Protein AF-S4T998-F1 (afdb_monomer_lite)

Secondary structure (DSSP, 8-state):
------SSHHHHHHHHHHHHHHHHHHHHHHH-TTS-SS------------

InterPro domains:
  IPR005150 Cellulose synthase [PF03552] (1-38)

Organism: NCBI:txid470269

Foldseek 3Di:
DCPDPCPPPVVVVVVVVVVVVVVVVVVCCVPDPPNCPDPDPPPPPPDDDD

Radius of gyration: 23.4 Å; chains: 1; bounding box: 40×27×68 Å

pLDDT: mean 75.47, std 13.81, range [53.75, 96.44]

Structure (mmCIF, N/CA/C/O backbone):
data_AF-S4T998-F1
#
_entry.id   AF-S4T998-F1
#
loop_
_atom_site.group_PDB
_atom_site.id
_atom_site.type_symbol
_atom_site.label_atom_id
_atom_site.label_alt_id
_atom_site.label_comp_id
_atom_site.label_asym_id
_atom_site.label_entity_id
_atom_site.label_seq_id
_atom_site.pdbx_PDB_ins_code
_atom_site.Cartn_x
_atom_site.Cartn_y
_atom_site.Cartn_z
_atom_site.occupancy
_atom_site.B_iso_or_equiv
_atom_site.auth_seq_id
_atom_site.auth_comp_id
_atom_site.auth_asym_id
_atom_site.auth_atom_id
_atom_site.pdbx_PDB_model_num
ATOM 1 N N . GLY A 1 1 ? -4.746 -4.146 32.575 1.00 53.75 1 GLY A N 1
ATOM 2 C CA . GLY A 1 1 ? -4.898 -3.197 31.460 1.00 53.75 1 GLY A CA 1
ATOM 3 C C . GLY A 1 1 ? -6.369 -3.012 31.199 1.00 53.75 1 GLY A C 1
ATOM 4 O O . GLY A 1 1 ? -7.020 -3.966 30.800 1.00 53.75 1 GLY A O 1
ATOM 5 N N . LEU A 1 2 ? -6.905 -1.834 31.506 1.00 57.62 2 LEU A N 1
ATOM 6 C CA . LEU A 1 2 ? -8.297 -1.499 31.223 1.00 57.62 2 LEU A CA 1
ATOM 7 C C . LEU A 1 2 ? -8.379 -1.153 29.735 1.00 57.62 2 LEU A C 1
ATOM 9 O O . LEU A 1 2 ? -8.205 0.002 29.356 1.00 57.62 2 LEU A O 1
ATOM 13 N N . LEU A 1 3 ? -8.566 -2.175 28.893 1.00 67.06 3 LEU A N 1
ATOM 14 C CA . LEU A 1 3 ? -9.033 -2.011 27.516 1.00 67.06 3 LEU A CA 1
ATOM 15 C C . LEU A 1 3 ? -10.438 -1.415 27.619 1.00 67.06 3 LEU A C 1
ATOM 17 O O . LEU A 1 3 ? -11.438 -2.119 27.743 1.00 67.06 3 LEU A O 1
ATOM 21 N N . GLY A 1 4 ? -10.450 -0.087 27.737 1.00 60.69 4 GLY A N 1
ATOM 22 C CA . GLY A 1 4 ? -11.632 0.736 27.871 1.00 60.69 4 GLY A CA 1
ATOM 23 C C . GLY A 1 4 ? -12.579 0.443 26.725 1.00 60.69 4 GLY A C 1
ATOM 24 O O . GLY A 1 4 ? -12.161 0.156 25.607 1.00 60.69 4 GLY A O 1
ATOM 25 N N . LYS A 1 5 ? -13.861 0.475 27.052 1.00 64.25 5 LYS A N 1
ATOM 26 C CA . LYS A 1 5 ? -15.005 0.139 26.214 1.00 64.25 5 LYS A CA 1
ATOM 27 C C . LYS A 1 5 ? -15.087 1.108 25.028 1.00 64.25 5 LYS A C 1
ATOM 29 O O . LYS A 1 5 ? -15.792 2.109 25.047 1.00 64.25 5 LYS A O 1
ATOM 34 N N . GLN A 1 6 ? -14.270 0.820 24.030 1.00 60.59 6 GLN A N 1
ATOM 35 C CA . GLN A 1 6 ? -13.971 1.618 22.859 1.00 60.59 6 GLN A CA 1
ATOM 36 C C . GLN A 1 6 ? -14.519 0.790 21.701 1.00 60.59 6 GLN A C 1
ATOM 38 O O . GLN A 1 6 ? -13.740 0.144 21.035 1.00 60.59 6 GLN A O 1
ATOM 43 N N . ASP A 1 7 ? -15.838 0.689 21.506 1.00 58.78 7 ASP A N 1
ATOM 44 C CA . ASP A 1 7 ? -16.397 -0.152 20.422 1.00 58.78 7 ASP A CA 1
ATOM 45 C C . ASP A 1 7 ? -16.623 0.652 19.126 1.00 58.78 7 ASP A C 1
ATOM 47 O O . ASP A 1 7 ? -16.575 0.115 18.023 1.00 58.78 7 ASP A O 1
ATOM 51 N N . ARG A 1 8 ? -16.824 1.976 19.230 1.00 63.66 8 ARG A N 1
ATOM 52 C CA . ARG A 1 8 ? -17.043 2.868 18.066 1.00 63.66 8 ARG A CA 1
ATOM 53 C C . ARG A 1 8 ? -15.797 3.607 17.596 1.00 63.66 8 ARG A C 1
ATOM 55 O O . ARG A 1 8 ? -15.648 3.912 16.416 1.00 63.66 8 ARG A O 1
ATOM 62 N N . LEU A 1 9 ? -14.893 3.875 18.525 1.00 70.25 9 LEU A N 1
ATOM 63 C CA . LEU A 1 9 ? -13.634 4.554 18.261 1.00 70.25 9 LEU A CA 1
ATOM 64 C C . LEU A 1 9 ? -12.515 3.669 17.648 1.00 70.25 9 LEU A C 1
ATOM 66 O O . LEU A 1 9 ? -11.691 4.234 16.939 1.00 70.25 9 LEU A O 1
ATOM 70 N N . PRO A 1 10 ? -12.435 2.330 17.818 1.00 75.06 10 PRO A N 1
ATOM 71 C CA . PRO A 1 10 ? -11.377 1.546 17.190 1.00 75.06 10 PRO A CA 1
ATOM 72 C C . PRO A 1 10 ? -11.693 1.379 15.704 1.00 75.06 10 PRO A C 1
ATOM 74 O O . PRO A 1 10 ? -10.815 1.542 14.870 1.00 75.06 10 PRO A O 1
ATOM 77 N N . THR A 1 11 ? -12.966 1.165 15.358 1.00 83.75 11 THR A N 1
ATOM 78 C CA . THR A 1 11 ? -13.414 0.963 13.983 1.00 83.75 11 THR A CA 1
ATOM 79 C C . THR A 1 11 ? -13.247 2.230 13.154 1.00 83.75 11 THR A C 1
ATOM 81 O O . THR A 1 11 ? -12.737 2.153 12.043 1.00 83.75 11 THR A O 1
ATOM 84 N N . ILE A 1 12 ? -13.599 3.408 13.689 1.00 88.56 12 ILE A N 1
ATOM 85 C CA . ILE A 1 12 ? -13.407 4.669 12.959 1.00 88.56 12 ILE A CA 1
ATOM 86 C C . ILE A 1 12 ? -11.917 4.938 12.714 1.00 88.56 12 ILE A C 1
ATOM 88 O O . ILE A 1 12 ? -11.543 5.230 11.583 1.00 88.56 12 ILE A O 1
ATOM 92 N N . ILE A 1 13 ? -11.054 4.756 13.723 1.00 89.88 13 ILE A N 1
ATOM 93 C CA . ILE A 1 13 ? -9.602 4.942 13.582 1.00 89.88 13 ILE A CA 1
ATOM 94 C C . ILE A 1 13 ? -9.040 3.971 12.541 1.00 89.88 13 ILE A C 1
ATOM 96 O O . ILE A 1 13 ? -8.308 4.403 11.660 1.00 89.88 13 ILE A O 1
ATOM 100 N N . VAL A 1 14 ? -9.441 2.697 12.578 1.00 90.19 14 VAL A N 1
ATOM 101 C CA . VAL A 1 14 ? -9.024 1.684 11.596 1.00 90.19 14 VAL A CA 1
ATOM 102 C C . VAL A 1 14 ? -9.427 2.083 10.176 1.00 90.19 14 VAL A C 1
ATOM 104 O O . VAL A 1 14 ? -8.596 2.026 9.271 1.00 90.19 14 VAL A O 1
ATOM 107 N N . VAL A 1 15 ? -10.665 2.540 9.968 1.00 93.31 15 VAL A N 1
ATOM 108 C CA . VAL A 1 15 ? -11.129 2.999 8.649 1.00 93.31 15 VAL A CA 1
ATOM 109 C C . VAL A 1 15 ? -10.296 4.186 8.161 1.00 93.31 15 VAL A C 1
ATOM 111 O O . VAL A 1 15 ? -9.790 4.152 7.039 1.00 93.31 15 VAL A O 1
ATOM 114 N N . TRP A 1 16 ? -10.081 5.204 8.999 1.00 94.69 16 TRP A N 1
ATOM 115 C CA . TRP A 1 16 ? -9.234 6.348 8.641 1.00 94.69 16 TRP A CA 1
ATOM 116 C C . TRP A 1 16 ? -7.786 5.940 8.354 1.00 94.69 16 TRP A C 1
ATOM 118 O O . TRP A 1 16 ? -7.188 6.453 7.411 1.00 94.69 16 TRP A O 1
ATOM 128 N N . SER A 1 17 ? -7.225 4.991 9.109 1.00 95.31 17 SER A N 1
ATOM 129 C CA . SER A 1 17 ? -5.878 4.468 8.870 1.00 95.31 17 SER A CA 1
ATOM 130 C C . SER A 1 17 ? -5.764 3.761 7.521 1.00 95.31 17 SER A C 1
ATOM 132 O O . SER A 1 17 ? -4.787 3.984 6.814 1.00 95.31 17 SER A O 1
ATOM 134 N N . ILE A 1 18 ? -6.759 2.959 7.129 1.00 95.38 18 ILE A N 1
ATOM 135 C CA . ILE A 1 18 ? -6.781 2.285 5.821 1.00 95.38 18 ILE A CA 1
ATOM 136 C C . ILE A 1 18 ? -6.899 3.309 4.686 1.00 95.38 18 ILE A C 1
ATOM 138 O O . ILE A 1 18 ? -6.190 3.200 3.685 1.00 95.38 18 ILE A O 1
ATOM 142 N N . LEU A 1 19 ? -7.752 4.327 4.845 1.00 95.75 19 LEU A N 1
ATOM 143 C CA . LEU A 1 19 ? -7.896 5.403 3.861 1.00 95.75 19 LEU A CA 1
ATOM 144 C C . LEU A 1 19 ? -6.579 6.168 3.671 1.00 95.75 19 LEU A C 1
ATOM 146 O O . LEU A 1 19 ? -6.127 6.340 2.539 1.00 95.75 19 LEU A O 1
ATOM 150 N N . LEU A 1 20 ? -5.932 6.572 4.769 1.00 96.44 20 LEU A N 1
ATOM 151 C CA . LEU A 1 20 ? -4.635 7.251 4.734 1.00 96.44 20 LEU A CA 1
ATOM 152 C C . LEU A 1 20 ? -3.547 6.363 4.123 1.00 96.44 20 LEU A C 1
ATOM 154 O O . LEU A 1 20 ? -2.802 6.824 3.260 1.00 96.44 20 LEU A O 1
ATOM 158 N N . ALA A 1 21 ? -3.477 5.091 4.523 1.00 95.31 21 ALA A N 1
ATOM 159 C CA . ALA A 1 21 ? -2.522 4.133 3.978 1.00 95.31 21 ALA A CA 1
ATOM 160 C C . ALA A 1 21 ? -2.687 3.974 2.461 1.00 95.31 21 ALA A C 1
ATOM 162 O O . ALA A 1 21 ? -1.701 4.056 1.739 1.00 95.31 21 ALA A O 1
ATOM 163 N N . SER A 1 22 ? -3.921 3.838 1.969 1.00 95.06 22 SER A N 1
ATOM 164 C CA . SER A 1 22 ? -4.211 3.725 0.534 1.00 95.06 22 SER A CA 1
ATOM 165 C C . SER A 1 22 ? -3.687 4.928 -0.258 1.00 95.06 22 SER A C 1
ATOM 167 O O . SER A 1 22 ? -2.975 4.770 -1.252 1.00 95.06 22 SER A O 1
ATOM 169 N N . VAL A 1 23 ? -3.959 6.146 0.224 1.00 94.81 23 VAL A N 1
ATOM 170 C CA . VAL A 1 23 ? -3.480 7.383 -0.412 1.00 94.81 23 VAL A CA 1
ATOM 171 C C . VAL A 1 23 ? -1.953 7.464 -0.384 1.00 94.81 23 VAL A C 1
ATOM 173 O O . VAL A 1 23 ? -1.335 7.768 -1.404 1.00 94.81 23 VAL A O 1
ATOM 176 N N . LEU A 1 24 ? -1.326 7.154 0.753 1.00 93.25 24 LEU A N 1
ATOM 177 C CA . LEU A 1 24 ? 0.131 7.167 0.896 1.00 93.25 24 LEU A CA 1
ATOM 178 C C . LEU A 1 24 ? 0.807 6.140 -0.016 1.00 93.25 24 LEU A C 1
ATOM 180 O O . LEU A 1 24 ? 1.807 6.464 -0.653 1.00 93.25 24 LEU A O 1
ATOM 184 N N . THR A 1 25 ? 0.254 4.932 -0.140 1.00 89.31 25 THR A N 1
ATOM 185 C CA . THR A 1 25 ? 0.765 3.906 -1.055 1.00 89.31 25 THR A CA 1
ATOM 186 C C . THR A 1 25 ? 0.659 4.360 -2.512 1.00 89.31 25 THR A C 1
ATOM 188 O O . THR A 1 25 ? 1.629 4.233 -3.259 1.00 89.31 25 THR A O 1
ATOM 191 N N . LEU A 1 26 ? -0.471 4.948 -2.920 1.00 87.06 26 LEU A N 1
ATOM 192 C CA . LEU A 1 26 ? -0.648 5.479 -4.277 1.00 87.06 26 LEU A CA 1
ATOM 193 C C . LEU A 1 26 ? 0.345 6.604 -4.594 1.00 87.06 26 LEU A C 1
ATOM 195 O O . LEU A 1 26 ? 0.946 6.615 -5.671 1.00 87.06 26 LEU A O 1
ATOM 199 N N . LEU A 1 27 ? 0.548 7.531 -3.656 1.00 90.50 27 LEU A N 1
ATOM 200 C CA . LEU A 1 27 ? 1.533 8.604 -3.795 1.00 90.50 27 LEU A CA 1
ATOM 201 C C . LEU A 1 27 ? 2.958 8.045 -3.874 1.00 90.50 27 LEU A C 1
ATOM 203 O O . LEU A 1 27 ? 3.727 8.446 -4.748 1.00 90.50 27 LEU A O 1
ATOM 207 N N . TRP A 1 28 ? 3.297 7.078 -3.021 1.00 86.56 28 TRP A N 1
ATOM 208 C CA . TRP A 1 28 ? 4.618 6.454 -2.992 1.00 86.56 28 TRP A CA 1
ATOM 209 C C . TRP A 1 28 ? 4.968 5.779 -4.321 1.00 86.56 28 TRP A C 1
ATOM 211 O O . TRP A 1 28 ? 6.056 5.999 -4.848 1.00 86.56 28 TRP A O 1
ATOM 221 N N . VAL A 1 29 ? 4.030 5.040 -4.925 1.00 84.56 29 VAL A N 1
ATOM 222 C CA . VAL A 1 29 ? 4.220 4.403 -6.2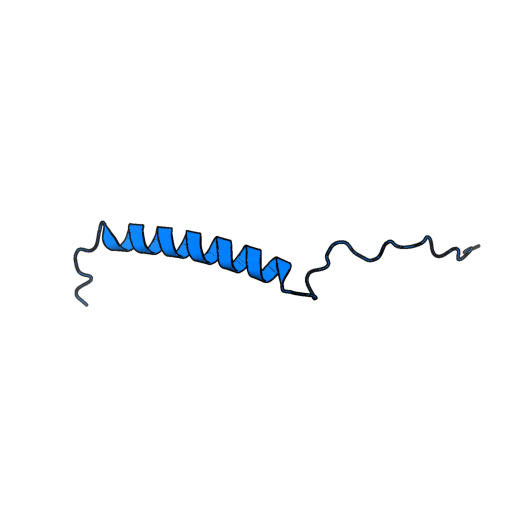43 1.00 84.56 29 VAL A CA 1
ATOM 223 C C . VAL A 1 29 ? 4.507 5.431 -7.345 1.00 84.56 29 VAL A C 1
ATOM 225 O O . VAL A 1 29 ? 5.252 5.144 -8.280 1.00 84.56 29 VAL A O 1
ATOM 228 N N . ARG A 1 30 ? 3.944 6.643 -7.257 1.00 77.75 30 ARG A N 1
ATOM 229 C CA . ARG A 1 30 ? 4.183 7.706 -8.249 1.00 77.75 30 ARG A CA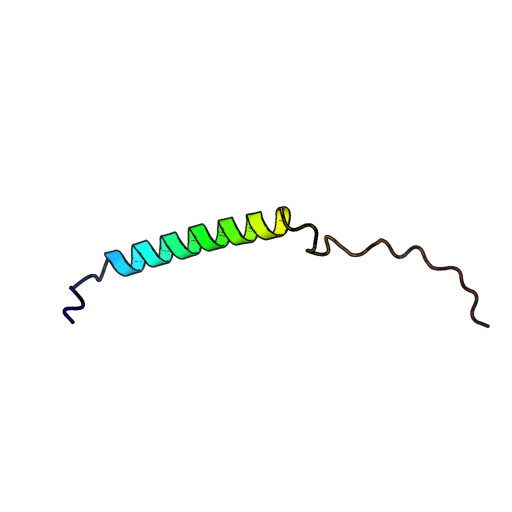 1
ATOM 230 C C . ARG A 1 30 ? 5.512 8.427 -8.048 1.00 77.75 30 ARG A C 1
ATOM 232 O O . ARG A 1 30 ? 6.141 8.795 -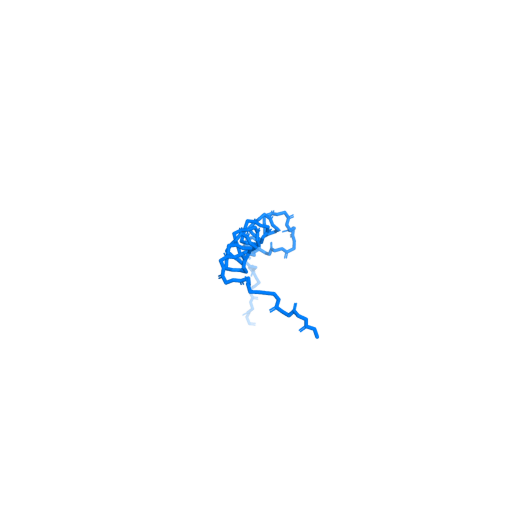9.044 1.00 77.75 30 ARG A O 1
ATOM 239 N N . ILE A 1 31 ? 5.914 8.619 -6.793 1.00 83.50 31 ILE A N 1
ATOM 240 C CA . ILE A 1 31 ? 7.154 9.305 -6.414 1.00 83.50 31 ILE A CA 1
ATOM 241 C C . ILE A 1 31 ? 8.367 8.393 -6.598 1.00 83.50 31 ILE A C 1
ATOM 243 O O . ILE A 1 31 ? 9.436 8.884 -6.941 1.00 83.50 31 ILE A O 1
ATOM 247 N N . ASN A 1 32 ? 8.222 7.081 -6.396 1.00 77.75 32 ASN A N 1
ATOM 248 C CA . ASN A 1 32 ? 9.347 6.160 -6.435 1.00 77.75 32 ASN A CA 1
ATOM 249 C C . ASN A 1 32 ? 9.881 5.983 -7.876 1.00 77.75 32 ASN A C 1
ATOM 251 O O . ASN A 1 32 ? 9.197 5.378 -8.708 1.00 77.75 32 ASN A O 1
ATOM 255 N N . PRO A 1 33 ? 11.103 6.461 -8.190 1.00 67.88 33 PRO A N 1
ATOM 256 C CA . PRO A 1 33 ? 11.700 6.285 -9.513 1.00 67.88 33 PRO A CA 1
ATOM 257 C C . PRO A 1 33 ? 12.135 4.833 -9.779 1.00 67.88 33 PRO A C 1
ATOM 259 O O . PRO A 1 33 ? 12.419 4.493 -10.921 1.00 67.88 33 PRO A O 1
ATOM 262 N N . PHE A 1 34 ? 12.171 3.979 -8.747 1.00 66.88 34 PHE A N 1
ATOM 263 C CA . PHE A 1 34 ? 12.559 2.567 -8.831 1.00 66.88 34 PHE A CA 1
ATOM 264 C C . PHE A 1 34 ? 11.377 1.619 -9.074 1.00 66.88 34 PHE A C 1
ATOM 266 O O . PHE A 1 34 ? 11.577 0.435 -9.346 1.00 66.88 34 PHE A O 1
ATOM 273 N N . VAL A 1 35 ? 10.138 2.120 -9.009 1.00 69.69 3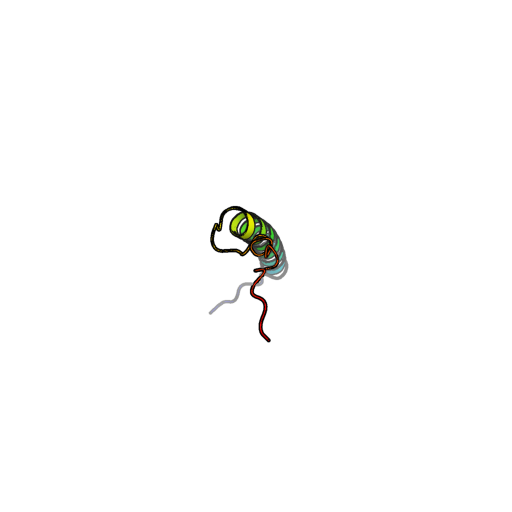5 VAL A N 1
ATOM 274 C CA . VAL A 1 35 ? 8.990 1.397 -9.565 1.00 69.69 35 VAL A CA 1
ATOM 275 C C . VAL A 1 35 ? 9.156 1.402 -11.083 1.00 69.69 35 VAL A C 1
ATOM 277 O O . VAL A 1 35 ? 9.124 2.456 -11.714 1.00 69.69 35 VAL A O 1
ATOM 280 N N . SER A 1 36 ? 9.367 0.224 -11.672 1.00 68.31 36 SER A N 1
ATOM 281 C CA . SER A 1 36 ? 9.450 0.067 -13.127 1.00 68.31 36 SER A CA 1
ATOM 282 C C . SER A 1 36 ? 8.134 0.521 -13.763 1.00 68.31 36 SER A C 1
ATOM 284 O O . SER A 1 36 ? 7.122 -0.170 -13.662 1.00 68.31 36 SER A O 1
ATOM 286 N N . LYS A 1 37 ? 8.128 1.691 -14.413 1.00 68.50 37 LYS A N 1
ATOM 287 C CA . LYS A 1 37 ? 6.939 2.329 -15.022 1.00 68.50 37 LYS A CA 1
ATOM 288 C C . LYS A 1 37 ? 6.516 1.685 -16.355 1.00 68.50 37 LYS A C 1
ATOM 290 O O . LYS A 1 37 ? 5.984 2.356 -17.231 1.00 68.50 37 LYS A O 1
ATOM 295 N N . GLY A 1 38 ? 6.728 0.380 -16.494 1.00 68.25 38 GLY A N 1
ATOM 296 C CA . GLY A 1 38 ? 6.869 -0.273 -17.788 1.00 68.25 38 GLY A CA 1
ATOM 297 C C . GLY A 1 38 ? 8.344 -0.268 -18.152 1.00 68.25 38 GLY A C 1
ATOM 298 O O . GLY A 1 38 ? 8.972 0.788 -18.211 1.00 68.25 38 GLY A O 1
ATOM 299 N N . GLY A 1 39 ? 8.915 -1.466 -18.277 1.00 67.69 39 GLY A N 1
ATOM 300 C CA . GLY A 1 39 ? 10.300 -1.638 -18.692 1.00 67.69 39 GLY A CA 1
ATOM 301 C C . GLY A 1 39 ? 10.575 -0.867 -19.977 1.00 67.69 39 GLY A C 1
ATOM 302 O O . GLY A 1 39 ? 9.661 -0.608 -20.763 1.00 67.69 39 GLY A O 1
ATOM 303 N N . ILE A 1 40 ? 11.844 -0.494 -20.150 1.00 57.75 40 ILE A N 1
ATOM 304 C CA . ILE A 1 40 ? 12.392 -0.016 -21.418 1.00 57.75 40 ILE A CA 1
ATOM 305 C C . ILE A 1 40 ? 11.704 -0.745 -22.575 1.00 57.75 40 ILE A C 1
ATOM 307 O O . ILE A 1 40 ? 11.592 -1.972 -22.549 1.00 57.75 40 ILE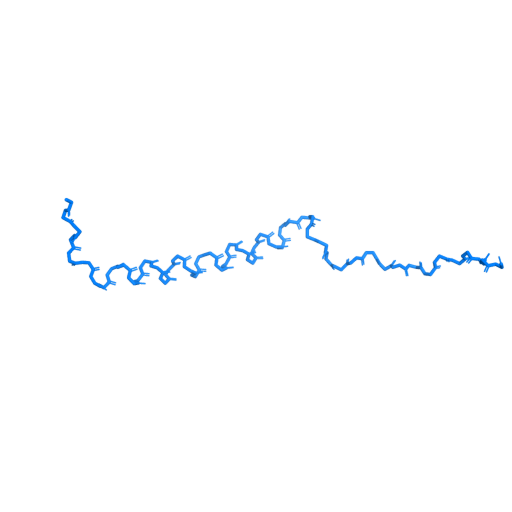 A O 1
ATOM 311 N N . VAL A 1 41 ? 11.200 0.007 -23.557 1.00 60.12 41 VAL A N 1
ATOM 312 C CA . VAL A 1 41 ? 10.836 -0.579 -24.847 1.00 60.12 41 VAL A CA 1
ATOM 313 C C . VAL A 1 41 ? 12.091 -1.317 -25.289 1.00 60.12 41 VAL A C 1
ATOM 315 O O . VAL A 1 41 ? 13.102 -0.676 -25.570 1.00 60.12 41 VAL A O 1
ATOM 318 N N . LEU A 1 42 ? 12.075 -2.651 -25.225 1.00 60.72 42 LEU A N 1
ATOM 319 C CA . LEU A 1 42 ? 13.120 -3.442 -25.842 1.00 60.72 42 LEU A CA 1
ATOM 320 C C . LEU A 1 42 ? 12.981 -3.145 -27.332 1.00 60.72 42 LEU A C 1
ATOM 322 O O . LEU A 1 42 ? 12.132 -3.732 -28.002 1.00 60.72 42 LEU A O 1
ATOM 326 N N . GLU A 1 43 ? 13.767 -2.197 -27.848 1.00 60.34 43 GLU A N 1
ATOM 327 C CA . GLU A 1 43 ? 14.112 -2.249 -29.259 1.00 60.34 43 GLU A CA 1
ATOM 328 C C . GLU A 1 43 ? 14.613 -3.668 -29.506 1.00 60.34 43 GLU A C 1
ATOM 330 O O . GLU A 1 43 ? 15.436 -4.189 -28.746 1.00 60.34 43 GLU A O 1
ATOM 335 N N . ILE A 1 44 ? 14.042 -4.318 -30.516 1.00 65.31 44 ILE A N 1
ATOM 336 C CA . ILE A 1 44 ? 14.541 -5.587 -31.029 1.00 65.31 44 ILE A CA 1
ATOM 337 C C . ILE A 1 44 ? 16.053 -5.447 -31.223 1.00 65.31 44 ILE A C 1
ATOM 339 O O . ILE A 1 44 ? 16.515 -4.775 -32.142 1.00 65.31 44 ILE A O 1
ATOM 343 N N . CYS A 1 45 ? 16.836 -6.034 -30.319 1.00 67.56 45 CYS A N 1
ATOM 344 C CA . CYS A 1 45 ? 18.276 -6.087 -30.480 1.00 67.56 45 CYS A CA 1
ATOM 345 C C . CYS A 1 45 ? 18.519 -6.988 -31.692 1.00 67.56 45 CYS A C 1
ATOM 347 O O . CYS A 1 45 ? 18.368 -8.204 -31.592 1.00 67.56 45 CYS A O 1
ATOM 349 N N . GLY A 1 46 ? 18.779 -6.373 -32.850 1.00 64.31 46 GLY A N 1
ATOM 350 C CA . GLY A 1 46 ? 18.940 -7.009 -34.160 1.00 64.31 46 GLY A CA 1
ATOM 351 C C . GLY A 1 46 ? 20.215 -7.843 -34.283 1.00 64.31 46 GLY A C 1
ATOM 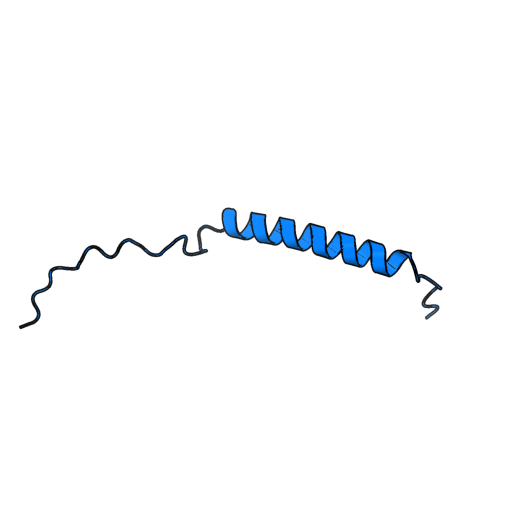352 O O . GLY A 1 46 ? 20.941 -7.726 -35.265 1.00 64.31 46 GLY A O 1
ATOM 353 N N . LEU A 1 47 ? 20.518 -8.646 -33.267 1.00 62.47 47 LEU A N 1
ATOM 354 C CA . LEU A 1 47 ? 21.586 -9.627 -33.300 1.00 62.47 47 LEU A CA 1
ATOM 355 C C . LEU A 1 47 ? 21.068 -10.858 -34.038 1.00 62.47 47 LEU A C 1
ATOM 357 O O . LEU A 1 47 ? 20.180 -11.564 -33.563 1.00 62.47 47 LEU A O 1
ATOM 361 N N . ASN A 1 48 ? 21.618 -11.070 -35.229 1.00 61.69 48 ASN A N 1
ATOM 362 C CA . ASN A 1 48 ? 21.410 -12.279 -36.005 1.00 61.69 48 ASN A CA 1
ATOM 363 C C . ASN A 1 48 ? 22.217 -13.396 -35.330 1.00 61.69 48 ASN A C 1
ATOM 365 O O . ASN A 1 48 ? 23.446 -13.397 -35.388 1.00 61.69 48 ASN A O 1
ATOM 369 N N . CYS A 1 49 ? 21.529 -14.267 -34.598 1.00 66.62 49 CYS A N 1
ATOM 370 C CA . CYS A 1 49 ? 22.114 -15.490 -34.070 1.00 66.62 49 CYS A CA 1
ATOM 371 C C . CYS A 1 49 ? 21.808 -16.605 -35.068 1.00 66.62 49 CYS A C 1
ATOM 373 O O . CYS A 1 49 ? 20.761 -17.247 -34.962 1.00 66.62 49 CYS A O 1
ATOM 375 N N . ASP A 1 50 ? 22.701 -16.762 -36.044 1.00 59.19 50 ASP A N 1
ATOM 376 C CA . ASP A 1 50 ? 22.849 -18.007 -36.804 1.00 59.19 50 ASP A CA 1
ATOM 377 C C . ASP A 1 50 ? 23.344 -19.146 -35.893 1.00 59.19 50 ASP A C 1
ATOM 379 O O . ASP A 1 50 ? 24.199 -18.880 -35.009 1.00 59.19 50 ASP A O 1
#

Sequence (50 aa):
GLLGKQDRLPTIIVVWSILLASVLTLLWVRINPFVSKGGIVLEICGLNCD